Protein AF-A0A1Z2SID9-F1 (afdb_monomer)

Foldseek 3Di:
DPDPDDPPPPPPPPVPQPQDPVQDQDFPDPQFPDKDWDADPPPRFIKIWTWGADPQRKIKIWIFGRTDKTKIKIKIFDAPPDDPVNSLVVVCVRVVSVCVVQQKDWPDDDPSVVVSCVVVVHDDPDDIDIDRPDDPKDKDKDWDKDADPDPDNGRIMIIMMIITGDD

Radius of gyration: 20.25 Å; Cα contacts (8 Å, |Δi|>4): 281; chains: 1; bounding box: 61×42×62 Å

Solvent-accessible surface area (backbone atoms only — not comparable to full-atom values): 10022 Å² total; per-residue (Å²): 143,88,88,86,87,86,76,86,81,83,74,78,71,72,74,73,80,74,70,47,76,85,61,49,87,82,80,89,53,94,37,56,76,46,77,47,81,46,63,39,90,83,79,62,41,45,31,38,38,38,38,31,52,44,97,89,71,32,38,36,39,38,40,33,37,39,55,88,47,46,34,36,42,35,43,35,37,33,38,88,87,54,54,67,68,57,54,53,48,57,53,48,59,56,50,50,54,55,30,58,77,65,45,43,42,72,79,39,73,48,70,64,61,50,52,54,41,48,77,68,73,46,85,75,94,67,78,65,42,63,39,46,80,85,55,94,51,44,56,48,73,53,80,47,76,47,74,47,92,57,101,50,86,46,34,35,34,43,38,34,42,39,38,42,48,67,135

Sequence (167 aa):
MRLFFILFFLAASVNAYTCDDSNAVQFQSNYLIKSVYKNDNLTKEKKVWNYFVFPNGDLMLIKQDICFMKEFYIDYYYSLSSDRKTVLNNYKNILNQLLQSELLTIRHGDLYSYLSKKIQGKKLDKKFILEKSKRDDTVDSYFNLNENNEPSIYKYSIKSYIGIGGL

Structure (mmCIF, N/CA/C/O backbone):
data_AF-A0A1Z2SID9-F1
#
_entry.id   AF-A0A1Z2SID9-F1
#
loop_
_atom_site.group_PDB
_atom_site.id
_atom_site.type_symbol
_atom_site.label_atom_id
_atom_site.label_alt_id
_atom_site.label_comp_id
_atom_site.label_asym_id
_atom_site.label_entity_id
_atom_site.label_seq_id
_atom_site.pdbx_PDB_ins_code
_atom_site.Cartn_x
_atom_site.Cartn_y
_atom_site.Cartn_z
_atom_site.occupancy
_atom_site.B_iso_or_equiv
_atom_site.auth_seq_id
_atom_site.auth_comp_id
_atom_site.auth_asym_id
_atom_site.auth_atom_id
_atom_site.pdbx_PDB_model_num
ATOM 1 N N . MET A 1 1 ? -40.478 28.319 44.164 1.00 41.28 1 MET A N 1
ATOM 2 C CA . MET A 1 1 ? -40.331 27.220 43.179 1.00 41.28 1 MET A CA 1
ATOM 3 C C . MET A 1 1 ? -39.476 27.668 41.995 1.00 41.28 1 MET A C 1
ATOM 5 O O . MET A 1 1 ? -40.025 28.028 40.966 1.00 41.28 1 MET A O 1
ATOM 9 N N . ARG A 1 2 ? -38.145 27.694 42.118 1.00 44.22 2 ARG A N 1
ATOM 10 C CA . ARG A 1 2 ? -37.220 27.847 40.975 1.00 44.22 2 ARG A CA 1
ATOM 11 C C . ARG A 1 2 ? -35.876 27.235 41.354 1.00 44.22 2 ARG A C 1
ATOM 13 O O . ARG A 1 2 ? -34.980 27.946 41.783 1.00 44.22 2 ARG A O 1
ATOM 20 N N . LEU A 1 3 ? -35.786 25.909 41.302 1.00 46.47 3 LEU A N 1
ATOM 21 C CA . LEU A 1 3 ? -34.527 25.196 41.535 1.00 46.47 3 LEU A CA 1
ATOM 22 C C . LEU A 1 3 ? -34.640 23.755 41.029 1.00 46.47 3 LEU A C 1
ATOM 24 O O . LEU A 1 3 ? -34.565 22.823 41.805 1.00 46.47 3 LEU A O 1
ATOM 28 N N . PHE A 1 4 ? -34.915 23.564 39.737 1.00 48.28 4 PHE A N 1
ATOM 29 C CA . PHE A 1 4 ? -34.934 22.222 39.136 1.00 48.28 4 PHE A CA 1
ATOM 30 C C . PHE A 1 4 ? -34.717 22.289 37.618 1.00 48.28 4 PHE A C 1
ATOM 32 O O . PHE A 1 4 ? -35.573 21.875 36.859 1.00 48.28 4 PHE A O 1
ATOM 39 N N . PHE A 1 5 ? -33.604 22.863 37.146 1.00 46.41 5 PHE A N 1
ATOM 40 C CA . PHE A 1 5 ? -33.242 22.788 35.715 1.00 46.41 5 PHE A CA 1
ATOM 41 C C . PHE A 1 5 ? -31.724 22.896 35.454 1.00 46.41 5 PHE A C 1
ATOM 43 O O . PHE A 1 5 ? -31.308 23.485 34.466 1.00 46.41 5 PHE A O 1
ATOM 50 N N . ILE A 1 6 ? -30.863 22.346 36.326 1.00 48.03 6 ILE A N 1
ATOM 51 C CA . ILE A 1 6 ? -29.395 22.325 36.084 1.00 48.03 6 ILE A CA 1
ATOM 52 C C . ILE A 1 6 ? -28.771 20.947 36.382 1.00 48.03 6 ILE A C 1
ATOM 54 O O . ILE A 1 6 ? -27.622 20.849 36.786 1.00 48.03 6 ILE A O 1
ATOM 58 N N . LEU A 1 7 ? -29.510 19.847 36.208 1.00 43.41 7 LEU A N 1
ATOM 59 C CA . LEU A 1 7 ? -28.973 18.503 36.502 1.00 43.41 7 LEU A CA 1
ATOM 60 C C . LEU A 1 7 ? -29.054 17.494 35.351 1.00 43.41 7 LEU A C 1
ATOM 62 O O . LEU A 1 7 ? -28.638 16.357 35.525 1.00 43.41 7 LEU A O 1
ATOM 66 N N . PHE A 1 8 ? -29.486 17.903 34.154 1.00 43.22 8 PHE A N 1
ATOM 67 C CA . PHE A 1 8 ? -29.564 16.997 32.996 1.00 43.22 8 PHE A CA 1
ATOM 68 C C . PHE A 1 8 ? -28.396 17.086 32.000 1.00 43.22 8 PHE A C 1
ATOM 70 O O . PHE A 1 8 ? -28.417 16.389 30.993 1.00 43.22 8 PHE A O 1
ATOM 77 N N . PHE A 1 9 ? -27.354 17.879 32.276 1.00 42.75 9 PHE A N 1
ATOM 78 C CA . PHE A 1 9 ? -26.201 18.017 31.366 1.00 42.75 9 PHE A CA 1
ATOM 79 C C . PHE A 1 9 ? -24.933 17.252 31.779 1.00 42.75 9 PHE A C 1
ATOM 81 O O . PHE A 1 9 ? -23.936 17.314 31.069 1.00 42.75 9 PHE A O 1
ATOM 88 N N . LEU A 1 10 ? -24.947 16.499 32.884 1.00 41.97 10 LEU A N 1
ATOM 89 C CA . LEU A 1 10 ? -23.737 15.855 33.426 1.00 41.97 10 LEU A CA 1
ATOM 90 C C . LEU A 1 10 ? -23.607 14.348 33.145 1.00 41.97 10 LEU A C 1
ATOM 92 O O . LEU A 1 10 ? -22.672 13.726 33.635 1.00 41.97 10 LEU A O 1
ATOM 96 N N . ALA A 1 11 ? -24.497 13.754 32.346 1.00 39.91 11 ALA A N 1
ATOM 97 C CA . ALA A 1 11 ? -24.464 12.314 32.063 1.00 39.91 11 ALA A CA 1
ATOM 98 C C . ALA A 1 11 ? -24.369 11.958 30.571 1.00 39.91 11 ALA A C 1
ATOM 100 O O . ALA A 1 11 ? -24.600 10.808 30.201 1.00 39.91 11 ALA A O 1
ATOM 101 N N . ALA A 1 12 ? -23.966 12.900 29.712 1.00 42.94 12 ALA A N 1
ATOM 102 C CA . ALA A 1 12 ? -23.377 12.517 28.435 1.00 42.94 12 ALA A CA 1
ATOM 103 C C . ALA A 1 12 ? -21.974 11.977 28.737 1.00 42.94 12 ALA A C 1
ATOM 105 O O . ALA A 1 12 ? -20.976 12.690 28.648 1.00 42.94 12 ALA A O 1
ATOM 106 N N . SER A 1 13 ? -21.910 10.718 29.174 1.00 41.19 13 SER A N 1
ATOM 107 C CA . SER A 1 13 ? -20.682 9.950 29.068 1.00 41.19 13 SER A CA 1
ATOM 108 C C . SER A 1 13 ? -20.341 9.939 27.585 1.00 41.19 13 SER A C 1
ATOM 110 O O . SER A 1 13 ? -20.955 9.246 26.776 1.00 41.19 13 SER A O 1
ATOM 112 N N . VAL A 1 14 ? -19.410 10.808 27.200 1.00 44.72 14 VAL A N 1
ATOM 113 C CA . VAL A 1 14 ? -18.683 10.648 25.954 1.00 44.72 14 VAL A CA 1
ATOM 114 C C . VAL A 1 14 ? -18.043 9.283 26.119 1.00 44.72 14 VAL A C 1
ATOM 116 O O . VAL A 1 14 ? -17.100 9.145 26.896 1.00 44.72 14 VAL A O 1
ATOM 119 N N . ASN A 1 15 ? -18.640 8.252 25.516 1.00 41.44 15 ASN A N 1
ATOM 120 C CA . ASN A 1 15 ? -18.001 6.955 25.402 1.00 41.44 15 ASN A CA 1
ATOM 121 C C . ASN A 1 15 ? -16.641 7.262 24.795 1.00 41.44 15 ASN A C 1
ATOM 123 O O . ASN A 1 15 ? -16.559 7.646 23.627 1.00 41.44 15 ASN A O 1
ATOM 127 N N . ALA A 1 16 ? -15.595 7.212 25.619 1.00 47.19 16 ALA A N 1
ATOM 128 C CA . ALA A 1 16 ? -14.240 7.331 25.141 1.00 47.19 16 ALA A CA 1
ATOM 129 C C . ALA A 1 16 ? -14.102 6.183 24.150 1.00 47.19 16 ALA A C 1
ATOM 131 O O . ALA A 1 16 ? -14.126 5.024 24.556 1.00 47.19 16 ALA A O 1
ATOM 132 N N . TYR A 1 17 ? -14.106 6.500 22.855 1.00 54.22 17 TYR A N 1
ATOM 133 C CA . TYR A 1 17 ? -13.975 5.506 21.809 1.00 54.22 17 TYR A CA 1
ATOM 134 C C . TYR A 1 17 ? -12.649 4.797 22.062 1.00 54.22 17 TYR A C 1
ATOM 136 O O . TYR A 1 17 ? -11.570 5.364 21.878 1.00 54.22 17 TYR A O 1
ATOM 144 N N . THR A 1 18 ? -12.725 3.590 22.614 1.00 55.38 18 THR A N 1
ATOM 145 C CA . THR A 1 18 ? -11.545 2.817 22.961 1.00 55.38 18 THR A CA 1
ATOM 146 C C . THR A 1 18 ? -10.959 2.320 21.659 1.00 55.38 18 THR A C 1
ATOM 148 O O . THR A 1 18 ? -11.516 1.440 21.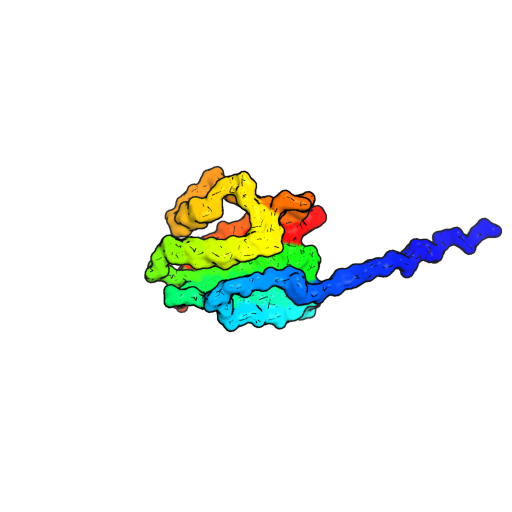006 1.00 55.38 18 THR A O 1
ATOM 151 N N . CYS A 1 19 ? -9.853 2.933 21.258 1.00 67.62 19 CYS A N 1
ATOM 152 C CA . CYS A 1 19 ? -9.120 2.524 20.081 1.00 67.62 19 CYS A CA 1
ATOM 153 C C . CYS A 1 19 ? -8.508 1.133 20.317 1.00 67.62 19 CYS A C 1
ATOM 155 O O . CYS A 1 19 ? -7.537 0.977 21.068 1.00 67.62 19 CYS A O 1
ATOM 157 N N . ASP A 1 20 ? -9.126 0.120 19.715 1.00 72.19 20 ASP A N 1
ATOM 158 C CA . ASP A 1 20 ? -8.727 -1.280 19.823 1.00 72.19 20 ASP A CA 1
ATOM 159 C C . ASP A 1 20 ? -7.962 -1.735 18.574 1.00 72.19 20 ASP A C 1
ATOM 161 O O . ASP A 1 20 ? -8.246 -1.307 17.453 1.00 72.19 20 ASP A O 1
ATOM 165 N N . ASP A 1 21 ? -6.993 -2.624 18.777 1.00 78.56 21 ASP A N 1
ATOM 166 C CA . ASP A 1 21 ? -6.131 -3.175 17.731 1.00 78.56 21 ASP A CA 1
ATOM 167 C C . ASP A 1 21 ? -6.942 -4.025 16.738 1.00 78.56 21 ASP A C 1
ATOM 169 O O . ASP A 1 21 ? -6.539 -4.185 15.587 1.00 78.56 21 ASP A O 1
ATOM 173 N N . SER A 1 22 ? -8.128 -4.498 17.140 1.00 77.19 22 SER A N 1
ATOM 174 C CA . SER A 1 22 ? -9.090 -5.194 16.274 1.00 77.19 22 SER A CA 1
ATOM 175 C C . SER A 1 22 ? -9.582 -4.361 15.081 1.00 77.19 22 SER A C 1
ATOM 177 O O . SER A 1 22 ? -10.041 -4.928 14.089 1.00 77.19 22 SER A O 1
ATOM 179 N N . ASN A 1 23 ? -9.437 -3.031 15.125 1.00 80.81 23 ASN A N 1
ATOM 180 C CA . ASN A 1 23 ? -9.779 -2.141 14.011 1.00 80.81 23 ASN A CA 1
ATOM 181 C C . ASN A 1 23 ? -8.695 -2.075 12.919 1.00 80.81 23 ASN A C 1
ATOM 183 O O . ASN A 1 23 ? -8.940 -1.513 11.844 1.00 80.81 23 ASN A O 1
ATOM 187 N N . ALA A 1 24 ? -7.502 -2.620 13.178 1.00 87.31 24 ALA A N 1
ATOM 188 C CA . ALA A 1 24 ? -6.420 -2.685 12.205 1.00 87.31 24 ALA A CA 1
ATOM 189 C C . ALA A 1 24 ? -6.721 -3.716 11.108 1.00 87.31 24 ALA A C 1
ATOM 191 O O . ALA A 1 24 ? -7.122 -4.847 11.394 1.00 87.31 24 ALA A O 1
ATOM 192 N N . VAL A 1 25 ? -6.462 -3.350 9.850 1.00 88.75 25 VAL A N 1
ATOM 193 C CA . VAL A 1 25 ? -6.540 -4.295 8.732 1.00 88.75 25 VAL A CA 1
ATOM 194 C C . VAL A 1 25 ? -5.446 -5.343 8.902 1.00 88.75 25 VAL A C 1
ATOM 196 O O . VAL A 1 25 ? -4.259 -5.019 8.966 1.00 88.75 25 VAL A O 1
ATOM 199 N N . GLN A 1 26 ? -5.855 -6.609 8.951 1.00 89.12 26 GLN A N 1
ATOM 200 C CA . GLN A 1 26 ? -4.942 -7.743 9.032 1.00 89.12 26 GLN A CA 1
ATOM 201 C C . GLN A 1 26 ? -4.634 -8.250 7.621 1.00 89.12 26 GLN A C 1
ATOM 203 O O . GLN A 1 26 ? -5.507 -8.781 6.934 1.00 89.12 26 GLN A O 1
ATOM 208 N N . PHE A 1 27 ? -3.387 -8.087 7.184 1.00 90.75 27 PHE A N 1
ATOM 209 C CA . PHE A 1 27 ? -2.933 -8.548 5.872 1.00 90.75 27 PHE A CA 1
ATOM 210 C C . PHE A 1 27 ? -2.489 -10.013 5.935 1.00 90.75 27 PHE A C 1
ATOM 212 O O . PHE A 1 27 ? -1.697 -10.385 6.795 1.00 90.75 27 PHE A O 1
ATOM 219 N N . GLN A 1 28 ? -2.935 -10.836 4.984 1.00 89.56 28 GLN A N 1
ATOM 220 C CA . GLN A 1 28 ? -2.594 -12.267 4.897 1.00 89.56 28 GLN A CA 1
ATOM 221 C C . GLN A 1 28 ? -1.546 -12.571 3.816 1.00 89.56 28 GLN A C 1
ATOM 223 O O . GLN A 1 28 ? -1.522 -13.642 3.216 1.00 89.56 28 GLN A O 1
ATOM 228 N N . SER A 1 29 ? -0.685 -11.603 3.511 1.00 91.19 29 SER A N 1
ATOM 229 C CA . SER A 1 29 ? 0.344 -11.756 2.483 1.00 91.19 29 SER A CA 1
ATOM 230 C C . SER A 1 29 ? 1.581 -12.480 3.016 1.00 91.19 29 SER A C 1
ATOM 232 O O . SER A 1 29 ? 2.143 -12.061 4.022 1.00 91.19 29 SER A O 1
ATOM 234 N N . ASN A 1 30 ? 2.101 -13.456 2.264 1.00 93.75 30 ASN A N 1
ATOM 235 C CA . ASN A 1 30 ? 3.416 -14.066 2.530 1.00 93.75 30 ASN A CA 1
ATOM 236 C C . ASN A 1 30 ? 4.583 -13.068 2.409 1.00 93.75 30 ASN A C 1
ATOM 238 O O . ASN A 1 30 ? 5.705 -13.380 2.793 1.00 93.75 30 ASN A O 1
ATOM 242 N N . TYR A 1 31 ? 4.334 -11.882 1.848 1.00 95.00 31 TYR A N 1
ATOM 243 C CA . TYR A 1 31 ? 5.321 -10.810 1.737 1.00 95.00 31 TYR A CA 1
ATOM 244 C C . TYR A 1 31 ? 5.320 -9.876 2.948 1.00 95.00 31 TYR A C 1
ATOM 246 O O . TYR A 1 31 ? 6.190 -9.014 3.032 1.00 95.00 31 TYR A O 1
ATOM 254 N N . LEU A 1 32 ? 4.355 -10.009 3.868 1.00 96.38 32 LEU A N 1
ATOM 255 C CA . LEU A 1 32 ? 4.334 -9.251 5.116 1.00 96.38 32 LEU A CA 1
ATOM 256 C C . LEU A 1 32 ? 5.464 -9.752 6.019 1.00 96.38 32 LEU A C 1
ATOM 258 O O . LEU A 1 32 ? 5.428 -10.878 6.505 1.00 96.38 32 LEU A O 1
ATOM 262 N N . ILE A 1 33 ? 6.456 -8.901 6.264 1.00 96.69 33 ILE A N 1
ATOM 263 C CA . ILE A 1 33 ? 7.597 -9.239 7.122 1.00 96.69 33 ILE A CA 1
ATOM 264 C C . ILE A 1 33 ? 7.386 -8.796 8.570 1.00 96.69 33 ILE A C 1
ATOM 266 O O . ILE A 1 33 ? 7.947 -9.395 9.487 1.00 96.69 33 ILE A O 1
ATOM 270 N N . LYS A 1 34 ? 6.618 -7.721 8.793 1.00 95.19 34 LYS A N 1
ATOM 271 C CA . LYS A 1 34 ? 6.400 -7.161 10.130 1.00 95.19 34 LYS A CA 1
ATOM 272 C C . LYS A 1 34 ? 5.188 -6.239 10.176 1.00 95.19 34 LYS A C 1
ATOM 274 O O . LYS A 1 34 ? 5.014 -5.408 9.287 1.00 95.19 34 LYS A O 1
ATOM 279 N N . SER A 1 35 ? 4.458 -6.300 11.284 1.00 94.38 35 SER A N 1
ATOM 280 C CA . SER A 1 35 ? 3.496 -5.277 11.700 1.00 94.38 35 SER A CA 1
ATOM 281 C C . SER A 1 35 ? 3.982 -4.635 12.998 1.00 94.38 35 SER A C 1
ATOM 283 O O . SER A 1 35 ? 4.397 -5.331 13.925 1.00 94.38 35 SER A O 1
ATOM 285 N N . VAL A 1 36 ? 3.988 -3.306 13.066 1.00 94.06 36 VAL A N 1
ATOM 286 C CA . VAL A 1 36 ? 4.428 -2.548 14.245 1.00 94.06 36 VAL A CA 1
ATOM 287 C C . VAL A 1 36 ? 3.299 -1.645 14.696 1.00 94.06 36 VAL A C 1
ATOM 289 O O . VAL A 1 36 ? 2.884 -0.774 13.942 1.00 94.06 36 VAL A O 1
ATOM 292 N N . TYR A 1 37 ? 2.853 -1.821 15.933 1.00 91.19 37 TYR A N 1
ATOM 293 C CA . TYR A 1 37 ? 1.855 -0.964 16.563 1.00 91.19 37 TYR A CA 1
ATOM 294 C C . TYR A 1 37 ? 2.572 0.115 17.373 1.00 91.19 37 TYR A C 1
ATOM 296 O O . TYR A 1 37 ? 3.490 -0.187 18.141 1.00 91.19 37 TYR A O 1
ATOM 304 N N . LYS A 1 38 ? 2.194 1.380 17.182 1.00 88.50 38 LYS A N 1
ATOM 305 C CA . LYS A 1 38 ? 2.677 2.497 18.004 1.00 88.50 38 LYS A CA 1
ATOM 306 C C . LYS A 1 38 ? 1.543 3.459 18.303 1.00 88.50 38 LYS A C 1
ATOM 308 O O . LYS A 1 38 ? 0.625 3.613 17.505 1.00 88.50 38 LYS A O 1
ATOM 313 N N . ASN A 1 39 ? 1.680 4.164 19.415 1.00 85.50 39 ASN A N 1
ATOM 314 C CA . ASN A 1 39 ? 0.839 5.312 19.712 1.00 85.50 39 ASN A CA 1
ATOM 315 C C . ASN A 1 39 ? 1.510 6.562 19.154 1.00 85.50 39 ASN A C 1
ATOM 317 O O . ASN A 1 39 ? 2.720 6.746 19.311 1.00 85.50 39 ASN A O 1
ATOM 321 N N . ASP A 1 40 ? 0.730 7.426 18.519 1.00 76.19 40 ASP A N 1
ATOM 322 C CA . ASP A 1 40 ? 1.168 8.774 18.217 1.00 76.19 40 ASP A CA 1
ATOM 323 C C . ASP A 1 40 ? 1.419 9.521 19.530 1.00 76.19 40 ASP A C 1
ATOM 325 O O . ASP A 1 40 ? 0.574 9.556 20.428 1.00 76.19 40 ASP A O 1
ATOM 329 N N . ASN A 1 41 ? 2.607 10.101 19.672 1.00 73.19 41 ASN A N 1
ATOM 330 C CA . ASN A 1 41 ? 2.980 10.761 20.917 1.00 73.19 41 ASN A CA 1
ATOM 331 C C . ASN A 1 41 ? 2.108 11.992 21.205 1.00 73.19 41 ASN A C 1
ATOM 333 O O . ASN A 1 41 ? 1.880 12.289 22.385 1.00 73.19 41 ASN A O 1
ATOM 337 N N . LEU A 1 42 ? 1.625 12.663 20.153 1.00 72.31 42 LEU A N 1
ATOM 338 C CA . LEU A 1 42 ? 0.838 13.890 20.203 1.00 72.31 42 LEU A CA 1
ATOM 339 C C . LEU A 1 42 ? -0.657 13.582 20.281 1.00 72.31 42 LEU A C 1
ATOM 341 O O . LEU A 1 42 ? -1.311 14.022 21.222 1.00 72.31 42 LEU A O 1
ATOM 345 N N . THR A 1 43 ? -1.191 12.801 19.337 1.00 72.44 43 THR A N 1
ATOM 346 C CA . THR A 1 43 ? -2.642 12.547 19.259 1.00 72.44 43 THR A CA 1
ATOM 347 C C . THR A 1 43 ? -3.102 11.395 20.150 1.00 72.44 43 THR A C 1
ATOM 349 O O . THR A 1 43 ? -4.298 11.229 20.361 1.00 72.44 43 THR A O 1
ATOM 352 N N . LYS A 1 44 ? -2.169 10.596 20.695 1.00 76.44 44 LYS A N 1
ATOM 353 C CA . LYS A 1 44 ? -2.431 9.323 21.403 1.00 76.44 44 LYS A CA 1
ATOM 354 C C . LYS A 1 44 ? -3.178 8.287 20.565 1.00 76.44 44 LYS A C 1
ATOM 356 O O . LYS A 1 44 ? -3.529 7.228 21.082 1.00 76.44 44 LYS A O 1
ATOM 361 N N . GLU A 1 45 ? -3.373 8.549 19.279 1.00 79.56 45 GLU A N 1
ATOM 362 C CA . GLU A 1 45 ? -4.002 7.608 18.371 1.00 79.56 45 GLU A CA 1
ATOM 363 C C . GLU A 1 45 ? -3.074 6.432 18.129 1.00 79.56 45 GLU A C 1
ATOM 365 O O . GLU A 1 45 ? -1.865 6.587 17.927 1.00 79.56 45 GLU A O 1
ATOM 370 N N . LYS A 1 46 ? -3.651 5.238 18.129 1.00 86.56 46 LYS A N 1
ATOM 371 C CA . LYS A 1 46 ? -2.933 4.048 17.716 1.00 86.56 46 LYS A CA 1
ATOM 372 C C . LYS A 1 46 ? -2.773 4.042 16.205 1.00 86.56 46 LYS A C 1
ATOM 374 O O . LYS A 1 46 ? -3.685 4.380 15.447 1.00 86.56 46 LYS A O 1
ATOM 379 N N . LYS A 1 47 ? -1.595 3.605 15.791 1.00 90.06 47 LYS A N 1
ATOM 380 C CA . LYS A 1 47 ? -1.167 3.507 14.407 1.00 90.06 47 LYS A CA 1
ATOM 381 C C . LYS A 1 47 ? -0.487 2.163 14.202 1.00 90.06 47 LYS A C 1
ATOM 383 O O . LYS A 1 47 ? 0.241 1.689 15.080 1.00 90.06 47 LYS A O 1
ATOM 388 N N . VAL A 1 48 ? -0.697 1.558 13.042 1.00 93.00 48 VAL A N 1
ATOM 389 C CA . VAL A 1 48 ? -0.020 0.321 12.646 1.00 93.00 48 VAL A CA 1
ATOM 390 C C . VAL A 1 48 ? 0.767 0.545 11.363 1.00 93.00 48 VAL A C 1
ATOM 392 O O . VAL A 1 48 ? 0.279 1.150 10.413 1.00 93.00 48 VAL A O 1
ATOM 395 N N . TRP A 1 49 ? 2.004 0.059 11.343 1.00 94.62 49 TRP A N 1
ATOM 396 C CA . TRP A 1 49 ? 2.863 0.041 10.166 1.00 94.62 49 TRP A CA 1
ATOM 397 C C . TRP A 1 49 ? 3.064 -1.398 9.728 1.00 94.62 49 TRP A C 1
ATOM 399 O O . TRP A 1 49 ? 3.623 -2.199 10.478 1.00 94.62 49 TRP A O 1
ATOM 409 N N . ASN A 1 50 ? 2.634 -1.712 8.514 1.00 96.31 50 ASN A N 1
ATOM 410 C CA . ASN A 1 50 ? 2.822 -3.007 7.881 1.00 96.31 50 ASN A CA 1
ATOM 411 C C . ASN A 1 50 ? 3.924 -2.895 6.829 1.00 96.31 50 ASN A C 1
ATOM 413 O O . ASN A 1 50 ? 3.844 -2.058 5.928 1.00 96.31 50 ASN A O 1
ATOM 417 N N . TYR A 1 51 ? 4.947 -3.729 6.967 1.00 96.75 51 TYR A N 1
ATOM 418 C CA . TYR A 1 51 ? 6.127 -3.752 6.113 1.00 96.75 51 TYR A CA 1
ATOM 419 C C . TYR A 1 51 ? 6.075 -4.988 5.227 1.00 96.75 51 TYR A C 1
ATOM 421 O O . TYR A 1 51 ? 6.024 -6.109 5.735 1.00 96.75 51 TYR A O 1
ATOM 429 N N . PHE A 1 52 ? 6.132 -4.788 3.916 1.00 96.88 52 PHE A N 1
ATOM 430 C CA . PHE A 1 52 ? 6.147 -5.862 2.934 1.00 96.88 52 PHE A CA 1
ATOM 431 C C . PHE A 1 52 ? 7.434 -5.818 2.122 1.00 96.88 52 PHE A C 1
ATOM 433 O O . PHE A 1 52 ? 7.856 -4.743 1.693 1.00 96.88 52 PHE A O 1
ATOM 440 N N . VAL A 1 53 ? 8.023 -6.987 1.883 1.00 95.69 53 VAL A N 1
ATOM 441 C CA . VAL A 1 53 ? 9.183 -7.151 0.999 1.00 95.69 53 VAL A CA 1
ATOM 442 C C . VAL A 1 53 ? 8.859 -8.225 -0.024 1.00 95.69 53 VAL A C 1
ATOM 444 O O . VAL A 1 53 ? 8.534 -9.360 0.328 1.00 95.69 53 VAL A O 1
ATOM 447 N N . PHE A 1 54 ? 8.924 -7.85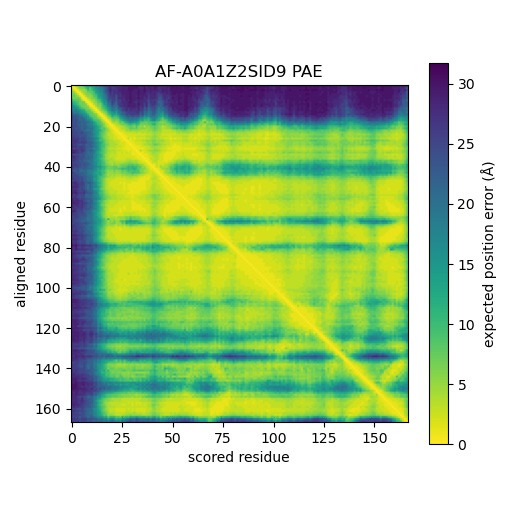5 -1.297 1.00 94.50 54 PHE A N 1
ATOM 448 C CA . PHE A 1 54 ? 8.594 -8.746 -2.402 1.00 94.50 54 PHE A CA 1
ATOM 449 C C . PHE A 1 54 ? 9.841 -9.488 -2.909 1.00 94.50 54 PHE A C 1
ATOM 451 O O . PHE A 1 54 ? 10.961 -9.006 -2.734 1.00 94.50 54 PHE A O 1
ATOM 458 N N . PRO A 1 55 ? 9.685 -10.637 -3.596 1.00 91.75 55 PRO A N 1
ATOM 459 C CA . PRO A 1 55 ? 10.820 -11.420 -4.095 1.00 91.75 55 PRO A CA 1
ATOM 460 C C . PRO A 1 55 ? 11.721 -10.668 -5.080 1.00 91.75 55 PRO A C 1
ATOM 462 O O . PRO A 1 55 ? 12.901 -10.979 -5.193 1.00 91.75 55 PRO A O 1
ATOM 465 N N . ASN A 1 56 ? 11.180 -9.673 -5.789 1.00 90.75 56 ASN A N 1
ATOM 466 C CA . ASN A 1 56 ? 11.945 -8.814 -6.694 1.00 90.75 56 ASN A CA 1
ATOM 467 C C . ASN A 1 56 ? 12.692 -7.675 -5.975 1.00 90.75 56 ASN A C 1
ATOM 469 O O . ASN A 1 56 ? 13.281 -6.829 -6.642 1.00 90.75 56 ASN A O 1
ATOM 473 N N . GLY A 1 57 ? 12.670 -7.648 -4.640 1.00 90.62 57 GLY A N 1
ATOM 474 C CA . GLY A 1 57 ? 13.340 -6.642 -3.820 1.00 90.62 57 GLY A CA 1
ATOM 475 C C . GLY A 1 57 ? 12.541 -5.358 -3.608 1.00 90.62 57 GLY A C 1
ATOM 476 O O . GLY A 1 57 ? 13.014 -4.490 -2.885 1.00 90.62 57 GLY A O 1
ATOM 477 N N . ASP A 1 58 ? 11.345 -5.230 -4.190 1.00 93.50 58 ASP A N 1
ATOM 478 C CA . ASP A 1 58 ? 10.464 -4.089 -3.930 1.00 93.50 58 ASP A CA 1
ATOM 479 C C . ASP A 1 58 ? 9.994 -4.071 -2.473 1.00 93.50 58 ASP A C 1
ATOM 481 O O . ASP A 1 58 ? 9.866 -5.113 -1.819 1.00 93.50 58 ASP A O 1
ATOM 485 N N . LEU A 1 59 ? 9.668 -2.874 -1.988 1.00 94.94 59 LEU A N 1
ATOM 486 C CA . LEU A 1 59 ? 9.194 -2.661 -0.627 1.00 94.94 59 LEU A CA 1
ATOM 487 C C . LEU A 1 59 ? 7.865 -1.919 -0.630 1.00 94.94 59 LEU A C 1
ATOM 489 O O . LEU A 1 59 ? 7.682 -0.954 -1.364 1.00 94.94 59 LEU A O 1
ATOM 493 N N . MET A 1 60 ? 6.948 -2.323 0.241 1.00 95.81 60 MET A N 1
ATOM 494 C CA . MET A 1 60 ? 5.725 -1.572 0.504 1.00 95.81 60 MET A CA 1
ATOM 495 C C . MET A 1 60 ? 5.578 -1.324 1.996 1.00 95.81 60 MET A C 1
ATOM 497 O O . MET A 1 60 ? 5.783 -2.218 2.814 1.00 95.81 60 MET A O 1
ATOM 501 N N . LEU A 1 61 ? 5.218 -0.096 2.342 1.00 95.94 61 LEU A N 1
ATOM 502 C CA . LEU A 1 61 ? 4.885 0.330 3.686 1.00 95.94 61 LEU A CA 1
ATOM 503 C C . LEU A 1 61 ? 3.439 0.803 3.694 1.00 95.94 61 LEU A C 1
ATOM 505 O O . LEU A 1 61 ? 3.062 1.666 2.905 1.00 95.94 61 LEU A O 1
ATOM 509 N N . ILE A 1 62 ? 2.643 0.259 4.606 1.00 95.56 62 ILE A N 1
ATOM 510 C CA . ILE A 1 62 ? 1.284 0.735 4.855 1.00 95.56 62 ILE A CA 1
ATOM 511 C C . ILE A 1 62 ? 1.215 1.222 6.290 1.00 95.56 62 ILE A C 1
ATOM 513 O O . ILE A 1 62 ? 1.299 0.421 7.220 1.00 95.56 62 ILE A O 1
ATOM 517 N N . LYS A 1 63 ? 1.058 2.532 6.460 1.00 94.25 63 LYS A N 1
ATOM 518 C CA . LYS A 1 63 ? 0.686 3.146 7.731 1.00 94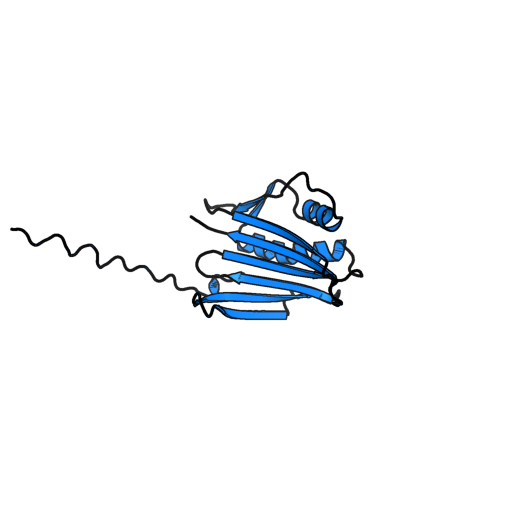.25 63 LYS A CA 1
ATOM 519 C C . LYS A 1 63 ? -0.833 3.256 7.774 1.00 94.25 63 LYS A C 1
ATOM 521 O O . LYS A 1 63 ? -1.426 3.824 6.862 1.00 94.25 63 LYS A O 1
ATOM 526 N N . GLN A 1 64 ? -1.437 2.761 8.843 1.00 91.69 64 GLN A N 1
ATOM 527 C CA . GLN A 1 64 ? -2.860 2.902 9.109 1.00 91.69 64 GLN A CA 1
ATOM 528 C C . GLN A 1 64 ? -3.073 3.598 10.451 1.00 91.69 64 GLN A C 1
ATOM 530 O O . GLN A 1 64 ? -2.480 3.198 11.455 1.00 91.69 64 GLN A O 1
ATOM 535 N N . ASP A 1 65 ? -3.962 4.584 10.463 1.00 89.06 65 ASP A N 1
ATOM 536 C CA . ASP A 1 65 ? -4.492 5.189 11.682 1.00 89.06 65 ASP A CA 1
ATOM 537 C C . ASP A 1 65 ? -5.804 4.449 12.042 1.00 89.06 65 ASP A C 1
ATOM 539 O O . ASP A 1 65 ? -6.675 4.272 11.188 1.00 89.06 65 ASP A O 1
ATOM 543 N N . ILE A 1 66 ? -5.906 3.890 13.261 1.00 83.50 66 ILE A N 1
ATOM 544 C CA . ILE A 1 66 ? -6.912 2.845 13.591 1.00 83.50 66 ILE A CA 1
ATOM 545 C C . ILE A 1 66 ? -8.070 3.307 14.496 1.00 83.50 66 ILE A C 1
ATOM 547 O O . ILE A 1 66 ? -8.917 2.493 14.865 1.00 83.50 66 ILE A O 1
ATOM 551 N N . CYS A 1 67 ? -8.116 4.590 14.870 1.00 75.31 67 CYS A N 1
ATOM 552 C CA . CYS A 1 67 ? -9.058 5.097 15.874 1.00 75.31 67 CYS A CA 1
ATOM 553 C C . CYS A 1 67 ? -10.322 5.730 15.270 1.00 75.31 67 CYS A C 1
ATOM 555 O O . CYS A 1 67 ? -11.339 5.054 15.154 1.00 75.31 67 CYS A O 1
ATOM 557 N N . PHE A 1 68 ? -10.283 7.024 14.932 1.00 66.44 68 PHE A N 1
ATOM 558 C CA . PHE A 1 68 ? -11.477 7.801 14.569 1.00 66.44 68 PHE A CA 1
ATOM 559 C C . PHE A 1 68 ? -11.752 7.811 13.066 1.00 66.44 68 PHE A C 1
ATOM 561 O O . PHE A 1 68 ? -12.855 7.486 12.635 1.00 66.44 68 PHE A O 1
ATOM 568 N N . MET A 1 69 ? -10.741 8.154 12.273 1.00 71.88 69 MET A N 1
ATOM 569 C CA . MET A 1 69 ? -10.775 8.070 10.817 1.00 71.88 69 MET A CA 1
ATOM 570 C C . MET A 1 69 ? -9.824 6.961 10.399 1.00 71.88 69 MET A C 1
ATOM 572 O O . MET A 1 69 ? -8.682 6.909 10.862 1.00 71.88 69 MET A O 1
ATOM 576 N N . LYS A 1 70 ? -10.301 6.051 9.547 1.00 83.81 70 LYS A N 1
ATOM 577 C CA . LYS A 1 70 ? -9.430 5.023 8.985 1.00 83.81 70 LYS A CA 1
ATOM 578 C C . LYS A 1 70 ? -8.682 5.639 7.822 1.00 83.81 70 LYS A C 1
ATOM 580 O O . LYS A 1 70 ? -9.195 5.712 6.707 1.00 83.81 70 LYS A O 1
ATOM 585 N N . GLU A 1 71 ? -7.477 6.094 8.113 1.00 89.38 71 GLU A N 1
ATOM 586 C CA . GLU A 1 71 ? -6.565 6.619 7.112 1.00 89.38 71 GLU A CA 1
ATOM 587 C C . GLU A 1 71 ? -5.495 5.591 6.795 1.00 89.38 71 GLU A C 1
ATOM 589 O O . GLU A 1 71 ? -4.871 5.026 7.693 1.00 89.38 71 GLU A O 1
ATOM 594 N N . PHE A 1 72 ? -5.252 5.384 5.509 1.00 92.19 72 PHE A N 1
ATOM 595 C CA . PHE A 1 72 ? -4.215 4.504 5.007 1.00 92.19 72 PHE A CA 1
ATOM 596 C C . PHE A 1 72 ? -3.249 5.311 4.161 1.00 92.19 72 PHE A C 1
ATOM 598 O O . PHE A 1 72 ? -3.631 5.855 3.130 1.00 92.19 72 PHE A O 1
ATOM 605 N N . TYR A 1 73 ? -1.989 5.336 4.570 1.00 93.25 73 TYR A N 1
ATOM 606 C CA . TYR A 1 73 ? -0.883 5.903 3.815 1.00 93.25 73 TYR A CA 1
ATOM 607 C C . TYR A 1 73 ? -0.031 4.750 3.294 1.00 93.25 73 TYR A C 1
ATOM 609 O O . TYR A 1 73 ? 0.496 3.953 4.070 1.00 93.25 73 TYR A O 1
ATOM 617 N N . ILE A 1 74 ? 0.071 4.645 1.976 1.00 94.62 74 ILE A N 1
ATOM 618 C CA . ILE A 1 74 ? 0.679 3.516 1.280 1.00 94.62 74 ILE A CA 1
ATOM 619 C C . ILE A 1 74 ? 1.855 4.035 0.466 1.00 94.62 74 ILE A C 1
ATOM 621 O O . ILE A 1 74 ? 1.652 4.744 -0.517 1.00 94.62 74 ILE A O 1
ATOM 625 N N . ASP A 1 75 ? 3.064 3.626 0.824 1.00 94.38 75 ASP A N 1
ATOM 626 C CA . ASP A 1 75 ? 4.276 3.917 0.068 1.00 94.38 75 ASP A CA 1
ATOM 627 C C . ASP A 1 75 ? 4.832 2.616 -0.519 1.00 94.38 75 ASP A C 1
ATOM 629 O O . ASP A 1 75 ? 5.219 1.706 0.210 1.00 94.38 75 ASP A O 1
ATOM 633 N N . TYR A 1 76 ? 4.874 2.513 -1.845 1.00 94.06 76 TYR A N 1
ATOM 634 C CA . TYR A 1 76 ? 5.471 1.388 -2.567 1.00 94.06 76 TYR A CA 1
ATOM 635 C C . TYR A 1 76 ? 6.732 1.855 -3.279 1.00 94.06 76 TYR A C 1
ATOM 637 O O . TY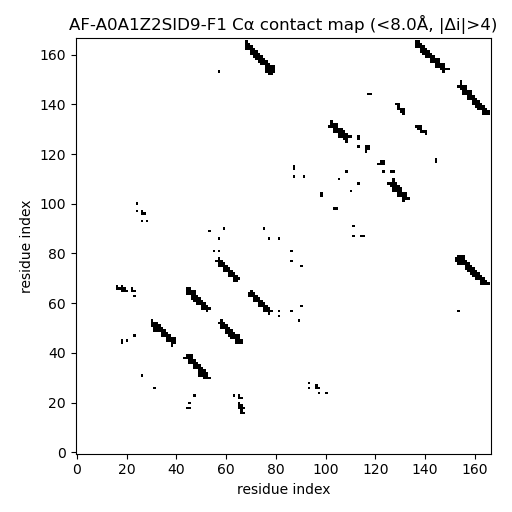R A 1 76 ? 6.651 2.711 -4.154 1.00 94.06 76 TYR A O 1
ATOM 645 N N . TYR A 1 77 ? 7.878 1.290 -2.931 1.00 93.31 77 TYR A N 1
ATOM 646 C CA . TYR A 1 77 ? 9.199 1.640 -3.431 1.00 93.31 77 TYR A CA 1
ATOM 647 C C . TYR A 1 77 ? 9.711 0.570 -4.393 1.00 93.31 77 TYR A C 1
ATOM 649 O O . TYR A 1 77 ? 9.659 -0.620 -4.086 1.00 93.31 77 TYR A O 1
ATOM 657 N N . TYR A 1 78 ? 10.228 1.007 -5.542 1.00 91.81 78 TYR A N 1
ATOM 658 C CA . TYR A 1 78 ? 10.760 0.121 -6.575 1.00 91.81 78 TYR A CA 1
ATOM 659 C C . TYR A 1 78 ? 11.940 0.738 -7.324 1.00 91.81 78 TYR A C 1
ATOM 661 O O . TYR A 1 78 ? 12.165 1.955 -7.329 1.00 91.81 78 TYR A O 1
ATOM 669 N N . SER A 1 79 ? 12.733 -0.128 -7.945 1.00 86.25 79 SER A N 1
ATOM 670 C CA . SER A 1 79 ? 13.908 0.247 -8.732 1.00 86.25 79 SER A CA 1
ATOM 671 C C . SER A 1 79 ? 13.591 0.361 -10.231 1.00 86.25 79 SER A C 1
ATOM 673 O O . SER A 1 79 ? 12.577 -0.140 -10.712 1.00 86.25 79 SER A O 1
ATOM 675 N N . LEU A 1 80 ? 14.506 0.971 -10.997 1.00 76.50 80 LEU A N 1
ATOM 676 C CA . LEU A 1 80 ? 14.459 0.995 -12.472 1.00 76.50 80 LEU A CA 1
ATOM 677 C C . LEU A 1 80 ? 14.433 -0.406 -13.099 1.00 76.50 80 LEU A C 1
ATOM 679 O O . LEU A 1 80 ? 13.850 -0.586 -14.162 1.00 76.50 80 LEU A O 1
ATOM 683 N N . SER A 1 81 ? 15.100 -1.381 -12.473 1.00 78.75 81 SER A N 1
ATOM 684 C CA . SER A 1 81 ? 15.194 -2.748 -12.993 1.00 78.75 81 SER A CA 1
ATOM 685 C C . SER A 1 81 ? 13.922 -3.562 -12.768 1.00 78.75 81 SER A C 1
ATOM 687 O O . SER A 1 81 ? 13.809 -4.668 -13.292 1.00 78.75 81 SER A O 1
ATOM 689 N N . SER A 1 82 ? 12.973 -3.040 -11.991 1.00 81.19 82 SER A N 1
ATOM 690 C CA . SER A 1 82 ? 11.731 -3.739 -11.699 1.00 81.19 82 SER A CA 1
ATOM 691 C C . SER A 1 82 ? 10.794 -3.697 -12.897 1.00 81.19 82 SER A C 1
ATOM 693 O O . SER A 1 82 ? 10.446 -2.633 -13.413 1.00 81.19 82 SER A O 1
ATOM 695 N N . ASP A 1 83 ? 10.359 -4.878 -13.333 1.00 87.88 83 ASP A N 1
ATOM 696 C CA . ASP A 1 83 ? 9.370 -4.996 -14.394 1.00 87.88 83 ASP A CA 1
ATOM 697 C C . ASP A 1 83 ? 8.052 -4.321 -13.976 1.00 87.88 83 ASP A C 1
ATOM 699 O O . ASP A 1 83 ? 7.498 -4.569 -12.902 1.00 87.88 83 ASP A O 1
ATOM 703 N N . ARG A 1 84 ? 7.513 -3.473 -14.858 1.00 83.56 84 ARG A N 1
ATOM 704 C CA . ARG A 1 84 ? 6.318 -2.667 -14.574 1.00 83.56 84 ARG A CA 1
ATOM 705 C C . ARG A 1 84 ? 5.105 -3.531 -14.242 1.00 83.56 84 ARG A C 1
ATOM 707 O O . ARG A 1 84 ? 4.297 -3.154 -13.394 1.00 83.56 84 ARG A O 1
ATOM 714 N N . LYS A 1 85 ? 4.941 -4.666 -14.927 1.00 88.00 85 LYS A N 1
ATOM 715 C CA . LYS A 1 85 ? 3.817 -5.574 -14.675 1.00 88.00 85 LYS A CA 1
ATOM 716 C C . LYS A 1 85 ? 3.937 -6.181 -13.278 1.00 88.00 85 LYS A C 1
ATOM 718 O O . LYS A 1 85 ? 2.936 -6.249 -12.569 1.00 88.00 85 LYS A O 1
ATOM 723 N N . THR A 1 86 ? 5.149 -6.541 -12.870 1.00 90.62 86 THR A N 1
ATOM 724 C CA . THR A 1 86 ? 5.467 -7.019 -11.520 1.00 90.62 86 THR A CA 1
ATOM 725 C C . THR A 1 86 ? 5.147 -5.966 -10.457 1.00 90.62 86 THR A C 1
ATOM 727 O O . THR A 1 86 ? 4.376 -6.261 -9.547 1.00 90.62 86 THR A O 1
ATOM 730 N N . VAL A 1 87 ? 5.608 -4.721 -10.632 1.00 90.31 87 VAL A N 1
ATOM 731 C CA . VAL A 1 87 ? 5.298 -3.590 -9.730 1.00 90.31 87 VAL A CA 1
ATOM 732 C C . VAL A 1 87 ? 3.788 -3.416 -9.547 1.00 90.31 87 VAL A C 1
ATOM 734 O O . VAL A 1 87 ? 3.284 -3.374 -8.425 1.00 90.31 87 VAL A O 1
ATOM 737 N N . LEU A 1 88 ? 3.038 -3.366 -10.654 1.00 89.44 88 LEU A N 1
ATOM 738 C CA . LEU A 1 88 ? 1.585 -3.193 -10.614 1.00 89.44 88 LEU A CA 1
ATOM 739 C C . LEU A 1 88 ? 0.870 -4.373 -9.947 1.00 89.44 88 LEU A C 1
ATOM 741 O O . LEU A 1 88 ? -0.100 -4.162 -9.222 1.00 89.44 88 LEU A O 1
ATOM 745 N N . ASN A 1 89 ? 1.328 -5.602 -10.184 1.00 91.38 89 ASN A N 1
ATOM 746 C CA . ASN A 1 89 ? 0.737 -6.797 -9.587 1.00 91.38 89 ASN A CA 1
ATOM 747 C C . ASN A 1 89 ? 0.981 -6.855 -8.078 1.00 91.38 89 ASN A C 1
ATOM 749 O O . ASN A 1 89 ? 0.039 -7.088 -7.325 1.00 91.38 89 ASN A O 1
ATOM 753 N N . ASN A 1 90 ? 2.211 -6.596 -7.635 1.00 92.69 90 ASN A N 1
ATOM 754 C CA . ASN A 1 90 ? 2.564 -6.548 -6.218 1.00 92.69 90 ASN A CA 1
ATOM 755 C C . ASN A 1 90 ? 1.729 -5.498 -5.480 1.00 92.69 90 ASN A C 1
ATOM 757 O O . ASN A 1 90 ? 1.066 -5.812 -4.490 1.00 92.69 90 ASN A O 1
ATOM 761 N N . TYR A 1 91 ? 1.691 -4.277 -6.020 1.00 91.75 91 TYR A N 1
ATOM 762 C CA . TYR A 1 91 ? 0.902 -3.181 -5.471 1.00 91.75 91 TYR A CA 1
ATOM 763 C C . TYR A 1 91 ? -0.594 -3.532 -5.399 1.00 91.75 91 TYR A C 1
ATOM 765 O O . TYR A 1 91 ? -1.225 -3.392 -4.350 1.00 91.75 91 TYR A O 1
ATOM 773 N N . LYS A 1 92 ? -1.161 -4.051 -6.498 1.00 89.50 92 LYS A N 1
ATOM 774 C CA . LYS A 1 92 ? -2.572 -4.455 -6.582 1.00 89.50 92 LYS A CA 1
ATOM 775 C C . LYS A 1 92 ? -2.916 -5.562 -5.588 1.00 89.50 92 LYS A C 1
ATOM 777 O O . LYS A 1 92 ? -3.983 -5.513 -4.988 1.00 89.50 92 LYS A O 1
ATOM 782 N N . ASN A 1 93 ? -2.042 -6.549 -5.411 1.00 90.38 93 ASN A N 1
ATOM 783 C CA . ASN A 1 93 ? -2.308 -7.685 -4.533 1.00 90.38 93 ASN A CA 1
ATOM 784 C C . ASN A 1 93 ? -2.497 -7.251 -3.076 1.00 90.38 93 ASN A C 1
ATOM 786 O O . ASN A 1 93 ? -3.431 -7.718 -2.428 1.00 90.38 93 ASN A O 1
ATOM 790 N N . ILE A 1 94 ? -1.654 -6.344 -2.575 1.00 92.56 94 ILE A N 1
ATOM 791 C CA . ILE A 1 94 ? -1.790 -5.838 -1.202 1.00 92.56 94 ILE A CA 1
ATOM 792 C C . ILE A 1 94 ? -2.958 -4.857 -1.095 1.00 92.56 94 ILE A C 1
ATOM 794 O O . ILE A 1 94 ? -3.756 -4.957 -0.163 1.00 92.56 94 ILE A O 1
ATOM 798 N N . LEU A 1 95 ? -3.119 -3.957 -2.070 1.00 89.81 95 LEU A N 1
ATOM 799 C CA . LEU A 1 95 ? -4.224 -3.000 -2.060 1.00 89.81 95 LEU A CA 1
ATOM 800 C C . LEU A 1 95 ? -5.591 -3.700 -2.101 1.00 89.81 95 LEU A C 1
ATOM 802 O O . LEU A 1 95 ? -6.502 -3.294 -1.392 1.00 89.81 95 LEU A O 1
ATOM 806 N N . ASN A 1 96 ? -5.735 -4.793 -2.851 1.00 89.69 96 ASN A N 1
ATOM 807 C CA . ASN A 1 96 ? -6.977 -5.565 -2.885 1.00 89.69 96 ASN A CA 1
ATOM 808 C C . ASN A 1 96 ? -7.376 -6.117 -1.511 1.00 89.69 96 ASN A C 1
ATOM 810 O O . ASN A 1 96 ? -8.566 -6.150 -1.215 1.00 89.69 96 ASN A O 1
ATOM 814 N N . GLN A 1 97 ? -6.415 -6.521 -0.673 1.00 90.75 97 GLN A N 1
ATOM 815 C CA . GLN A 1 97 ? -6.721 -6.987 0.684 1.00 90.75 97 GLN A CA 1
ATOM 816 C C . GLN A 1 97 ? -7.310 -5.856 1.533 1.00 90.75 97 GLN A C 1
ATOM 818 O O . GLN A 1 97 ? -8.308 -6.069 2.213 1.00 90.75 97 GLN A O 1
ATOM 823 N N . LEU A 1 98 ? -6.752 -4.646 1.419 1.00 90.25 98 LEU A N 1
ATOM 824 C CA . LEU A 1 98 ? -7.270 -3.447 2.085 1.00 90.25 98 LEU A CA 1
ATOM 825 C C . LEU A 1 98 ? -8.668 -3.073 1.581 1.00 90.25 98 LEU A C 1
ATOM 827 O O . LEU A 1 98 ? -9.566 -2.794 2.374 1.00 90.25 98 LEU A O 1
ATOM 831 N N . LEU A 1 99 ? -8.880 -3.083 0.261 1.00 88.56 99 LEU A N 1
ATOM 832 C CA . LEU A 1 99 ? -10.191 -2.766 -0.307 1.00 88.56 99 LEU A CA 1
ATOM 833 C C . LEU A 1 99 ? -11.249 -3.779 0.154 1.00 88.56 99 LEU A C 1
ATOM 835 O O . LEU A 1 99 ? -12.348 -3.388 0.537 1.00 88.56 99 LEU A O 1
ATOM 839 N N . GLN A 1 100 ? -10.909 -5.070 0.177 1.00 89.12 100 GLN A N 1
ATOM 840 C CA . GLN A 1 100 ? -11.804 -6.126 0.648 1.00 89.12 100 GLN A CA 1
ATOM 841 C C . GLN A 1 100 ? -12.118 -6.003 2.142 1.00 89.12 100 GLN A C 1
ATOM 843 O O . GLN A 1 100 ? -13.288 -6.094 2.512 1.00 89.12 100 GLN A O 1
ATOM 848 N N . SER A 1 101 ? -11.115 -5.764 2.993 1.00 87.50 101 SER A N 1
ATOM 849 C CA . SER A 1 101 ? -11.317 -5.647 4.443 1.00 87.50 101 SER A CA 1
ATOM 850 C C . SER A 1 101 ? -12.209 -4.465 4.817 1.00 87.50 101 SER A C 1
ATOM 852 O O . SER A 1 101 ? -12.989 -4.555 5.761 1.00 87.50 101 SER A O 1
ATOM 854 N N . GLU A 1 102 ? -12.129 -3.371 4.059 1.00 86.94 102 GLU A N 1
ATOM 855 C CA . GLU A 1 102 ? -12.920 -2.160 4.297 1.00 86.94 102 GLU A CA 1
ATOM 856 C C . GLU A 1 102 ? -14.198 -2.076 3.442 1.00 86.94 102 GLU A C 1
ATOM 858 O O . GLU A 1 102 ? -14.909 -1.068 3.479 1.00 86.94 102 GLU A O 1
ATOM 863 N N . LEU A 1 103 ? -14.524 -3.143 2.698 1.00 86.75 103 LEU A N 1
ATOM 864 C CA . LEU A 1 103 ? -15.681 -3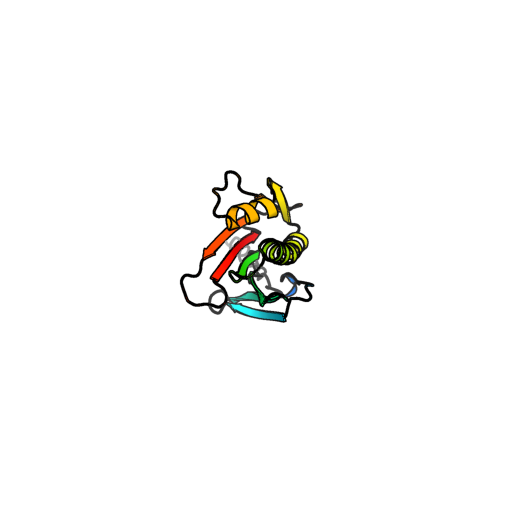.227 1.795 1.00 86.75 103 LEU A CA 1
ATOM 865 C C . LEU A 1 103 ? -15.722 -2.092 0.754 1.00 86.75 103 LEU A C 1
ATOM 867 O O . LEU A 1 103 ? -16.801 -1.634 0.350 1.00 86.75 103 LEU A O 1
ATOM 871 N N . LEU A 1 104 ? -14.547 -1.640 0.324 1.00 87.19 104 LEU A N 1
ATOM 872 C CA . LEU A 1 104 ? -14.374 -0.642 -0.720 1.00 87.19 104 LEU A CA 1
ATOM 873 C C . LEU A 1 104 ? -14.471 -1.288 -2.103 1.00 87.19 104 LEU A C 1
ATOM 875 O O . LEU A 1 104 ? -13.910 -2.354 -2.362 1.00 87.19 104 LEU A O 1
ATOM 879 N N . THR A 1 105 ? -15.149 -0.606 -3.016 1.00 85.88 105 THR A N 1
ATOM 880 C CA . THR A 1 105 ? -15.255 -0.984 -4.426 1.00 85.88 105 THR A CA 1
ATOM 881 C C . THR A 1 105 ? -14.855 0.180 -5.323 1.00 85.88 105 THR A C 1
ATOM 883 O O . THR A 1 105 ? -14.798 1.336 -4.903 1.00 85.88 105 THR A O 1
ATOM 886 N N . ILE A 1 106 ? -14.509 -0.133 -6.572 1.00 81.31 106 ILE A N 1
ATOM 887 C CA . ILE A 1 106 ? -14.206 0.875 -7.588 1.00 81.31 106 ILE A CA 1
ATOM 888 C C . ILE A 1 106 ? -15.508 1.169 -8.330 1.00 81.31 106 ILE A C 1
ATOM 890 O O . ILE A 1 106 ? -15.963 0.343 -9.119 1.00 81.31 106 ILE A O 1
ATOM 894 N N . ARG A 1 107 ? -16.083 2.353 -8.105 1.00 78.44 107 ARG A N 1
ATOM 895 C CA . ARG A 1 107 ? -17.320 2.786 -8.772 1.00 78.44 107 ARG A CA 1
ATOM 896 C C . ARG A 1 107 ? -17.099 3.087 -10.251 1.00 78.44 107 ARG A C 1
ATOM 898 O O . ARG A 1 107 ? -17.928 2.790 -11.104 1.00 78.44 107 ARG A O 1
ATOM 905 N N . HIS A 1 108 ? -15.976 3.740 -10.545 1.00 72.94 108 HIS A N 1
ATOM 906 C CA . HIS A 1 108 ? -15.631 4.208 -11.881 1.00 72.94 108 HIS A CA 1
ATOM 907 C C . HIS A 1 108 ? -14.137 4.068 -12.141 1.00 72.94 108 HIS A C 1
ATOM 909 O O . HIS A 1 108 ? -13.312 4.374 -11.278 1.00 72.94 108 HIS A O 1
ATOM 915 N N . GLY A 1 109 ? -13.806 3.703 -13.380 1.00 76.06 109 GLY A N 1
ATOM 916 C CA . GLY A 1 109 ? -12.433 3.529 -13.837 1.00 76.06 109 GLY A CA 1
ATOM 917 C C . GLY A 1 109 ? -11.875 2.140 -13.542 1.00 76.06 109 GLY A C 1
ATOM 918 O O . GLY A 1 109 ? -12.567 1.249 -13.064 1.00 76.06 109 GLY A O 1
ATOM 919 N N . ASP A 1 110 ? -10.600 1.968 -13.866 1.00 78.44 110 ASP A N 1
ATOM 920 C CA . ASP A 1 110 ? -9.834 0.761 -13.576 1.00 78.44 110 ASP A CA 1
ATOM 921 C C . ASP A 1 110 ? -8.532 1.204 -12.910 1.00 78.44 110 ASP A C 1
ATOM 923 O O . ASP A 1 110 ? -7.713 1.886 -13.532 1.00 78.44 110 ASP A O 1
ATOM 927 N N . LEU A 1 111 ? -8.365 0.834 -11.639 1.00 77.19 111 LEU A N 1
ATOM 928 C CA . LEU A 1 111 ? -7.177 1.117 -10.836 1.00 77.19 111 LEU A CA 1
ATOM 929 C C . LEU A 1 111 ? -5.896 0.674 -11.554 1.00 77.19 111 LEU A C 1
ATOM 931 O O . LEU A 1 111 ? -4.905 1.403 -11.557 1.00 77.19 111 LEU A O 1
ATOM 935 N N . TYR A 1 112 ? -5.913 -0.490 -12.206 1.00 79.56 112 TYR A N 1
ATOM 936 C CA . TYR A 1 112 ? -4.753 -1.007 -12.924 1.00 79.56 112 TYR A CA 1
ATOM 937 C C . TYR A 1 112 ? -4.428 -0.137 -14.138 1.00 79.56 112 TYR A C 1
ATOM 939 O O . TYR A 1 112 ? -3.283 0.277 -14.323 1.00 79.56 112 TYR A O 1
ATOM 947 N N . SER A 1 113 ? -5.440 0.189 -14.945 1.00 81.50 113 SER A N 1
ATOM 948 C CA . SER A 1 113 ? -5.288 1.080 -16.101 1.00 81.50 113 SER A CA 1
ATOM 949 C C . SER A 1 113 ? -4.803 2.472 -15.686 1.00 81.50 113 SER A C 1
ATOM 951 O O . SER A 1 113 ? -3.891 3.024 -16.307 1.00 81.50 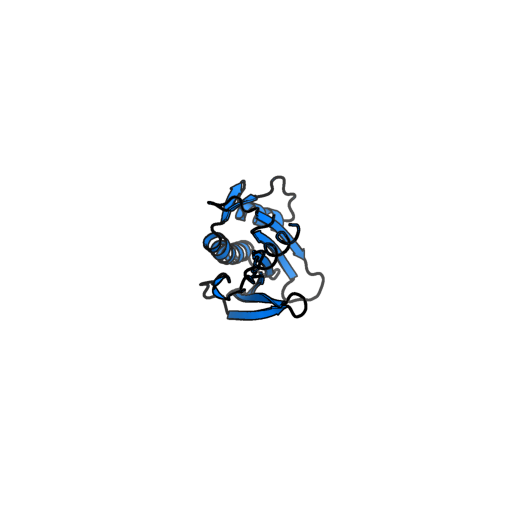113 SER A O 1
ATOM 953 N N . TYR A 1 114 ? -5.356 3.018 -14.601 1.00 81.00 114 TYR A N 1
ATOM 954 C CA . TYR A 1 114 ? -4.967 4.307 -14.040 1.00 81.00 114 TYR A CA 1
ATOM 955 C C . TYR A 1 114 ? -3.502 4.304 -13.590 1.00 81.00 114 TYR A C 1
ATOM 957 O O . TYR A 1 114 ? -2.718 5.128 -14.064 1.00 81.00 114 TYR A O 1
ATOM 965 N N . LEU A 1 115 ? -3.106 3.352 -12.738 1.00 78.62 115 LEU A N 1
ATOM 966 C CA . LEU A 1 115 ? -1.731 3.243 -12.248 1.00 78.62 115 LEU A CA 1
ATOM 967 C C . LEU A 1 115 ? -0.751 2.989 -13.396 1.00 78.62 115 LEU A C 1
ATOM 969 O O . LEU A 1 115 ? 0.290 3.636 -13.464 1.00 78.62 115 LEU A O 1
ATOM 973 N N . SER A 1 116 ? -1.10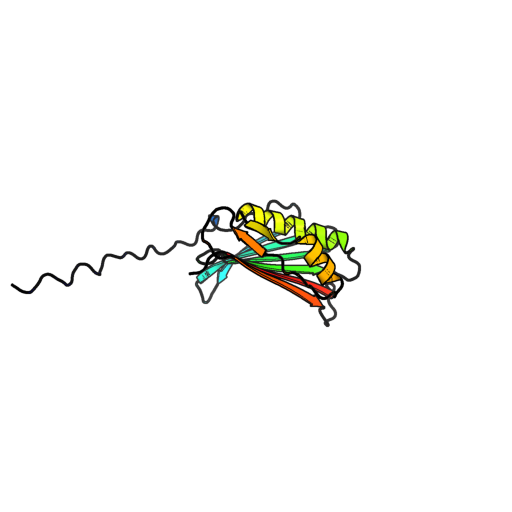2 2.122 -14.350 1.00 82.88 116 SER A N 1
ATOM 974 C CA . SER A 1 116 ? -0.274 1.834 -15.525 1.00 82.88 116 SER A CA 1
ATOM 975 C C . SER A 1 116 ? -0.021 3.078 -16.378 1.00 82.88 116 SER A C 1
ATOM 977 O O . SER A 1 116 ? 1.123 3.344 -16.755 1.00 82.88 116 SER A O 1
ATOM 979 N N . LYS A 1 117 ? -1.059 3.880 -16.655 1.00 81.75 117 LYS A N 1
ATOM 980 C CA . LYS A 1 117 ? -0.920 5.151 -17.384 1.00 81.75 117 LYS A CA 1
ATOM 981 C C . LYS A 1 117 ? -0.105 6.163 -16.594 1.00 81.75 117 LYS A C 1
ATOM 983 O O . LYS A 1 117 ? 0.737 6.844 -17.176 1.00 81.75 117 LYS A O 1
ATOM 988 N N . LYS A 1 118 ? -0.318 6.238 -15.281 1.00 75.62 118 LYS A N 1
ATOM 989 C CA . LYS A 1 118 ? 0.402 7.190 -14.449 1.00 75.62 118 LYS A CA 1
ATOM 990 C C . LYS A 1 118 ? 1.896 6.851 -14.357 1.00 75.62 118 LYS A C 1
ATOM 992 O O . LYS A 1 118 ? 2.714 7.750 -14.503 1.00 75.62 118 LYS A O 1
ATOM 997 N N . ILE A 1 119 ? 2.262 5.571 -14.221 1.00 76.25 119 ILE A N 1
ATOM 998 C CA . ILE A 1 119 ? 3.668 5.106 -14.234 1.00 76.25 119 ILE A CA 1
ATOM 999 C C . ILE A 1 119 ? 4.341 5.406 -15.580 1.00 76.25 119 ILE A C 1
ATOM 1001 O O . ILE A 1 119 ? 5.545 5.616 -15.643 1.00 76.25 119 ILE A O 1
ATOM 1005 N N . GLN A 1 120 ? 3.571 5.482 -16.666 1.00 77.06 120 GLN A N 1
ATOM 1006 C CA . GLN A 1 120 ? 4.068 5.900 -17.981 1.00 77.06 120 GLN A CA 1
ATOM 1007 C C . GLN A 1 120 ? 4.237 7.423 -18.125 1.00 77.06 120 GLN A C 1
ATOM 1009 O O . GLN A 1 120 ? 4.537 7.884 -19.223 1.00 77.06 120 GLN A O 1
ATOM 1014 N N . GLY A 1 121 ? 3.985 8.214 -17.076 1.00 74.25 121 GLY A N 1
ATOM 1015 C CA . GLY A 1 121 ? 4.023 9.677 -17.137 1.00 74.25 121 GLY A CA 1
ATOM 1016 C C . GLY A 1 121 ? 2.913 10.291 -17.999 1.00 74.25 121 GLY A C 1
ATOM 1017 O O . GLY A 1 121 ? 2.999 11.455 -18.384 1.00 74.25 121 GLY A O 1
ATOM 1018 N N . LYS A 1 122 ? 1.868 9.525 -18.343 1.00 78.12 122 LYS A N 1
ATOM 1019 C CA . LYS A 1 122 ? 0.778 10.016 -19.194 1.00 78.12 122 LYS A CA 1
ATOM 1020 C C . LYS A 1 122 ? -0.179 10.895 -18.396 1.00 78.12 122 LYS A C 1
ATOM 1022 O O . LYS A 1 122 ? -0.501 10.593 -17.246 1.00 78.12 122 LYS A O 1
ATOM 1027 N N . LYS A 1 123 ? -0.693 11.947 -19.047 1.00 74.19 123 LYS A N 1
ATOM 1028 C CA . LYS A 1 123 ? -1.834 12.714 -18.531 1.00 74.19 123 LYS A CA 1
ATOM 1029 C C . LYS A 1 123 ? -3.045 11.791 -18.374 1.00 74.19 123 LYS A C 1
ATOM 1031 O O . LYS A 1 123 ? -3.273 10.894 -19.187 1.00 74.19 123 LYS A O 1
ATOM 1036 N N . LEU A 1 124 ? -3.782 11.998 -17.290 1.00 70.25 124 LEU A N 1
ATOM 1037 C CA . LEU A 1 124 ? -4.924 11.179 -16.908 1.00 70.25 124 LEU A CA 1
ATOM 1038 C C . LEU A 1 124 ? -6.208 11.974 -17.135 1.00 70.25 124 LEU A C 1
ATOM 1040 O O . LEU A 1 124 ? -6.479 12.921 -16.405 1.00 70.25 124 LEU A O 1
ATOM 1044 N N . ASP A 1 125 ? -7.006 11.555 -18.115 1.00 61.72 125 ASP A N 1
ATOM 1045 C CA . ASP A 1 125 ? -8.284 12.214 -18.435 1.00 61.72 125 ASP A CA 1
ATOM 1046 C C . ASP A 1 125 ? -9.425 11.783 -17.502 1.00 61.72 125 ASP A C 1
ATOM 1048 O O . ASP A 1 125 ? -10.474 12.419 -17.444 1.00 61.72 125 ASP A O 1
ATOM 1052 N N . LYS A 1 126 ? -9.244 10.671 -16.778 1.00 64.44 126 LYS A N 1
ATOM 1053 C CA . LYS A 1 126 ? -10.241 10.107 -15.865 1.00 64.44 126 LYS A CA 1
ATOM 1054 C C . LYS A 1 126 ? -9.590 9.737 -14.540 1.00 64.44 126 LYS A C 1
ATOM 1056 O O . LYS A 1 126 ? -8.589 9.020 -14.516 1.00 64.44 126 LYS A O 1
ATOM 1061 N N . LYS A 1 127 ? -10.193 10.202 -13.447 1.00 69.12 127 LYS A N 1
ATOM 1062 C CA . LYS A 1 127 ? -9.920 9.707 -12.094 1.00 69.12 127 LYS A CA 1
ATOM 1063 C C . LYS A 1 127 ? -10.687 8.400 -11.889 1.00 69.12 127 LYS A C 1
ATOM 1065 O O . LYS A 1 127 ? -11.773 8.241 -12.446 1.00 69.12 127 LYS A O 1
ATOM 1070 N N . PHE A 1 128 ? -10.126 7.473 -11.120 1.00 75.19 128 PHE A N 1
ATOM 1071 C CA . PHE A 1 128 ? -10.920 6.379 -10.567 1.00 75.19 128 PHE A CA 1
ATOM 1072 C C . PHE A 1 128 ? -11.486 6.812 -9.214 1.00 75.19 128 PHE A C 1
ATOM 1074 O O . PHE A 1 128 ? -10.905 7.677 -8.559 1.00 75.19 128 PHE A O 1
ATOM 1081 N N . ILE A 1 129 ? -12.628 6.249 -8.831 1.00 78.94 129 ILE A N 1
ATOM 1082 C CA . ILE A 1 129 ? -13.333 6.618 -7.599 1.00 78.94 129 ILE A CA 1
ATOM 1083 C C . ILE A 1 129 ? -13.534 5.356 -6.771 1.00 78.94 129 ILE A C 1
ATOM 1085 O O . ILE A 1 129 ? -14.114 4.385 -7.266 1.00 78.94 129 ILE A O 1
ATOM 1089 N N . LEU A 1 130 ? -13.044 5.387 -5.533 1.00 83.69 130 LEU A N 1
ATOM 1090 C CA . LEU A 1 130 ? -13.355 4.389 -4.518 1.00 83.69 130 LEU A CA 1
ATOM 1091 C C . LEU A 1 130 ? -14.648 4.781 -3.804 1.00 83.69 130 LEU A C 1
ATOM 1093 O O . LEU A 1 130 ? -14.865 5.953 -3.510 1.00 83.69 130 LEU A O 1
ATOM 1097 N N . GLU A 1 131 ? -15.493 3.798 -3.523 1.00 82.44 131 GLU A N 1
ATOM 1098 C CA . GLU A 1 131 ? -16.708 3.969 -2.731 1.00 82.44 131 GLU A CA 1
ATOM 1099 C C . GLU A 1 131 ? -16.862 2.829 -1.728 1.00 82.44 131 GLU A C 1
ATOM 1101 O O . GLU A 1 131 ? -16.336 1.730 -1.926 1.00 82.44 131 GLU A O 1
ATOM 1106 N N . LYS A 1 132 ? -17.598 3.074 -0.645 1.00 81.12 132 LYS A N 1
ATOM 1107 C CA . LYS A 1 132 ? -17.917 2.041 0.336 1.00 81.12 132 LYS A CA 1
ATOM 1108 C C . LYS A 1 132 ? -19.229 1.369 -0.040 1.00 81.12 132 LYS A C 1
ATOM 1110 O O . LYS A 1 132 ? -20.253 2.021 -0.187 1.00 81.12 132 LYS A O 1
ATOM 1115 N N . SER A 1 133 ? -19.218 0.043 -0.140 1.00 69.31 133 SER A N 1
ATOM 1116 C CA . SER A 1 133 ? -20.326 -0.712 -0.749 1.00 69.31 133 SER A CA 1
ATOM 1117 C C . SER A 1 133 ? -21.658 -0.653 0.014 1.00 69.31 133 SER A C 1
ATOM 1119 O O . SER A 1 133 ? -22.677 -1.074 -0.525 1.00 69.31 133 SER A O 1
ATOM 1121 N N . LYS A 1 134 ? -21.665 -0.244 1.293 1.00 61.47 134 LYS A N 1
ATOM 1122 C CA . LYS A 1 134 ? -22.833 -0.395 2.187 1.00 61.47 134 LYS A CA 1
ATOM 1123 C C . LYS A 1 134 ? -23.041 0.728 3.224 1.00 61.47 134 LYS A C 1
ATOM 1125 O O . LYS A 1 134 ? -23.800 0.512 4.163 1.00 61.47 134 LYS A O 1
ATOM 1130 N N . ARG A 1 135 ? -22.376 1.887 3.131 1.00 59.62 135 ARG A N 1
ATOM 1131 C CA . ARG A 1 135 ? -22.528 2.981 4.121 1.00 59.62 135 ARG A CA 1
ATOM 1132 C C . ARG A 1 135 ? -22.480 4.359 3.463 1.00 59.62 135 ARG A C 1
ATOM 1134 O O . ARG A 1 135 ? -21.777 4.507 2.472 1.00 59.62 135 ARG A O 1
ATOM 1141 N N . ASP A 1 136 ? -23.112 5.344 4.104 1.00 60.97 136 ASP A N 1
ATOM 1142 C CA . ASP A 1 136 ? -23.009 6.785 3.800 1.00 60.97 136 ASP A CA 1
ATOM 1143 C C . ASP A 1 136 ? -21.628 7.389 4.150 1.00 60.97 136 ASP A C 1
ATOM 1145 O O . ASP A 1 136 ? -21.468 8.606 4.196 1.00 60.97 136 ASP A O 1
ATOM 1149 N N . ASP A 1 137 ? -20.616 6.554 4.413 1.00 68.75 137 ASP A N 1
ATOM 1150 C CA . ASP A 1 137 ? -19.272 7.029 4.729 1.00 68.75 137 ASP A CA 1
ATOM 1151 C C . ASP A 1 137 ? -18.638 7.636 3.471 1.00 68.75 137 ASP A C 1
ATOM 1153 O O . ASP A 1 137 ? -18.581 7.005 2.409 1.00 68.75 137 ASP A O 1
ATOM 1157 N N . THR A 1 138 ? -18.093 8.840 3.610 1.00 76.75 138 THR A N 1
ATOM 1158 C CA . THR A 1 138 ? -17.268 9.456 2.575 1.00 76.75 138 THR A CA 1
ATOM 1159 C C . THR A 1 138 ? -15.947 8.693 2.430 1.00 76.75 138 THR A C 1
ATOM 1161 O O . THR A 1 138 ? -15.370 8.190 3.400 1.00 76.75 138 THR A O 1
ATOM 1164 N N . VAL A 1 139 ? -15.488 8.562 1.183 1.00 82.81 139 VAL A N 1
ATOM 1165 C CA . VAL A 1 139 ? -14.195 7.960 0.844 1.00 82.81 139 VAL A CA 1
ATOM 1166 C C . VAL A 1 139 ? -13.399 8.992 0.063 1.00 82.81 139 VAL A C 1
ATOM 1168 O O . VAL A 1 139 ? -13.805 9.385 -1.032 1.00 82.81 139 VAL A O 1
ATOM 1171 N N . ASP A 1 140 ? -12.266 9.413 0.616 1.00 83.75 140 ASP A N 1
ATOM 1172 C CA . ASP A 1 140 ? -11.285 10.224 -0.099 1.00 83.75 140 ASP A CA 1
ATOM 1173 C C . ASP A 1 140 ? -10.076 9.363 -0.464 1.00 83.75 140 ASP A C 1
ATOM 1175 O O . ASP A 1 140 ? -9.653 8.487 0.292 1.00 83.75 140 ASP A O 1
ATOM 1179 N N . SER A 1 141 ? -9.522 9.572 -1.654 1.00 79.50 141 SER A N 1
ATOM 1180 C CA . SER A 1 141 ? -8.331 8.844 -2.072 1.00 79.50 141 SER A CA 1
ATOM 1181 C C . SER A 1 141 ? -7.507 9.605 -3.100 1.00 79.50 141 SER A C 1
ATOM 1183 O O . SER A 1 141 ? -8.031 10.221 -4.031 1.00 79.50 141 SER A O 1
ATOM 1185 N N . TYR A 1 142 ? -6.185 9.505 -2.976 1.00 81.81 142 TYR A N 1
ATOM 1186 C CA . TYR A 1 142 ? -5.258 10.035 -3.969 1.00 81.81 142 TYR A CA 1
ATOM 1187 C C . TYR A 1 142 ? -4.086 9.088 -4.212 1.00 81.81 142 TYR A C 1
ATOM 1189 O O . TYR A 1 142 ? -3.683 8.315 -3.348 1.00 81.81 142 TYR A O 1
ATOM 1197 N N . PHE A 1 143 ? -3.515 9.178 -5.416 1.00 79.94 143 PHE A N 1
ATOM 1198 C CA . PHE A 1 143 ? -2.411 8.331 -5.866 1.00 79.94 143 PHE A CA 1
ATOM 1199 C C . PHE A 1 143 ? -1.345 9.197 -6.533 1.00 79.94 143 PHE A C 1
ATOM 1201 O O . PHE A 1 143 ? -1.511 9.699 -7.655 1.00 79.94 143 PHE A O 1
ATOM 1208 N N . ASN A 1 144 ? -0.230 9.379 -5.835 1.00 80.00 144 ASN A N 1
ATOM 1209 C CA . ASN A 1 144 ? 0.949 10.067 -6.313 1.00 80.00 144 ASN A CA 1
ATOM 1210 C C . ASN A 1 144 ? 2.054 9.103 -6.806 1.00 80.00 144 ASN A C 1
ATOM 1212 O O . ASN A 1 144 ? 2.178 7.979 -6.338 1.00 80.00 144 ASN A O 1
ATOM 1216 N N . LEU A 1 145 ? 2.845 9.539 -7.784 1.00 77.56 145 LEU A N 1
ATOM 1217 C CA . LEU A 1 145 ? 4.023 8.831 -8.273 1.00 77.56 145 LEU A CA 1
ATOM 1218 C C . LEU A 1 145 ? 5.177 9.800 -8.174 1.00 77.56 145 LEU A C 1
ATOM 1220 O O . LEU A 1 145 ? 5.091 10.886 -8.744 1.00 77.56 145 LEU A O 1
ATOM 1224 N N . ASN A 1 146 ? 6.216 9.396 -7.463 1.00 78.62 146 ASN A N 1
ATOM 1225 C CA . ASN A 1 146 ? 7.381 10.228 -7.243 1.00 78.62 146 ASN A CA 1
ATOM 1226 C C . ASN A 1 146 ? 8.625 9.493 -7.727 1.00 78.62 146 ASN A C 1
ATOM 1228 O O . ASN A 1 146 ? 8.793 8.298 -7.472 1.00 78.62 146 ASN A O 1
ATOM 1232 N N . GLU A 1 147 ? 9.501 10.235 -8.385 1.00 74.81 147 GLU A N 1
ATOM 1233 C CA . GLU A 1 147 ? 10.877 9.835 -8.637 1.00 74.81 147 GLU A CA 1
ATOM 1234 C C . GLU A 1 147 ? 11.748 10.409 -7.516 1.00 74.81 147 GLU A C 1
ATOM 1236 O O . GLU A 1 147 ? 11.641 11.587 -7.169 1.00 74.81 147 GLU A O 1
ATOM 1241 N N . ASN A 1 148 ? 12.559 9.556 -6.897 1.00 66.94 148 ASN A N 1
ATOM 1242 C CA . ASN A 1 148 ? 13.548 9.976 -5.921 1.00 66.94 148 ASN A CA 1
ATOM 1243 C C . ASN A 1 148 ? 14.794 10.426 -6.683 1.00 66.94 148 ASN A C 1
ATOM 1245 O O . ASN A 1 148 ? 15.458 9.617 -7.328 1.00 66.94 148 ASN A O 1
ATOM 1249 N N . ASN A 1 149 ? 15.132 11.708 -6.560 1.00 59.72 149 ASN A N 1
ATOM 1250 C CA . ASN A 1 149 ? 16.329 12.278 -7.185 1.00 59.72 149 ASN A CA 1
ATOM 1251 C C . ASN A 1 149 ? 17.620 11.964 -6.407 1.00 59.72 149 ASN A C 1
ATOM 1253 O O . ASN A 1 149 ? 18.711 12.317 -6.849 1.00 59.72 149 ASN A O 1
ATOM 1257 N N . GLU A 1 150 ? 17.506 11.314 -5.249 1.00 63.47 150 GLU A N 1
ATOM 1258 C CA . GLU A 1 150 ? 18.642 10.900 -4.430 1.00 63.47 150 GLU A CA 1
ATOM 1259 C C . GLU A 1 150 ? 19.144 9.500 -4.825 1.00 63.47 150 GLU A C 1
ATOM 1261 O O . GLU A 1 150 ? 18.349 8.651 -5.243 1.00 63.47 150 GLU A O 1
ATOM 1266 N N . PRO A 1 151 ? 20.453 9.216 -4.672 1.00 58.78 151 PRO A N 1
ATOM 1267 C CA . PRO A 1 151 ? 21.012 7.887 -4.891 1.00 58.78 151 PRO A CA 1
ATOM 1268 C C . PRO A 1 151 ? 20.484 6.900 -3.840 1.00 58.78 151 PRO A C 1
ATOM 1270 O O . PRO A 1 151 ? 21.071 6.684 -2.785 1.00 58.78 151 PRO A O 1
ATOM 1273 N N . SER A 1 152 ? 19.349 6.286 -4.158 1.00 74.75 152 SER A N 1
ATOM 1274 C CA . SER A 1 152 ? 18.711 5.205 -3.415 1.00 74.75 152 SER A CA 1
ATOM 1275 C C . SER A 1 152 ? 18.606 3.968 -4.303 1.00 74.75 152 SER A C 1
ATOM 1277 O O . SER A 1 152 ? 18.472 4.070 -5.526 1.00 74.75 152 SER A O 1
ATOM 1279 N N . ILE A 1 153 ? 18.615 2.782 -3.688 1.00 80.31 153 ILE A N 1
ATOM 1280 C CA . ILE A 1 153 ? 18.286 1.528 -4.386 1.00 80.31 153 ILE A CA 1
ATOM 1281 C C . ILE A 1 153 ? 16.851 1.555 -4.948 1.00 80.31 153 ILE A C 1
ATOM 1283 O O . ILE A 1 153 ? 16.558 0.888 -5.941 1.00 80.31 153 ILE A O 1
ATOM 1287 N N . TYR A 1 154 ? 15.98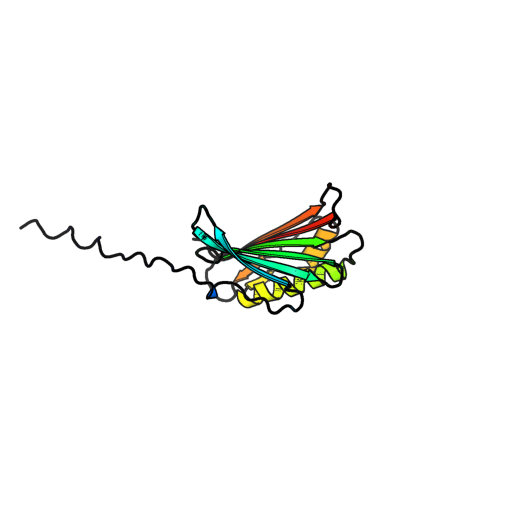2 2.393 -4.370 1.00 86.62 154 TYR A N 1
ATOM 1288 C CA . TYR A 1 154 ? 14.623 2.649 -4.833 1.00 86.62 154 TYR A CA 1
ATOM 1289 C C . TYR A 1 154 ? 14.530 4.030 -5.483 1.00 86.62 154 TYR A C 1
ATOM 1291 O O . TYR A 1 154 ? 14.438 5.060 -4.805 1.00 86.62 154 TYR A O 1
ATOM 1299 N N . LYS A 1 155 ? 14.531 4.043 -6.816 1.00 85.00 155 LYS A N 1
ATOM 1300 C CA . LYS A 1 155 ? 14.438 5.272 -7.614 1.00 85.00 155 LYS A CA 1
ATOM 1301 C C . LYS A 1 155 ? 13.014 5.792 -7.756 1.00 85.00 155 LYS A C 1
ATOM 1303 O O . LYS A 1 155 ? 12.827 6.980 -7.979 1.00 85.00 155 LYS A O 1
ATOM 1308 N N . TYR A 1 156 ? 12.012 4.933 -7.605 1.00 88.31 156 TYR A N 1
ATOM 1309 C CA . TYR A 1 156 ? 10.618 5.309 -7.800 1.00 88.31 156 TYR A CA 1
ATOM 1310 C C . TYR A 1 156 ? 9.760 4.922 -6.609 1.00 88.31 156 TYR A C 1
ATOM 1312 O O . TYR A 1 156 ? 10.040 3.955 -5.897 1.00 88.31 156 TYR A O 1
ATOM 1320 N N . SER A 1 157 ? 8.676 5.672 -6.422 1.00 90.06 157 SER A N 1
ATOM 1321 C CA . SER A 1 157 ? 7.639 5.321 -5.465 1.00 90.06 157 SER A CA 1
ATOM 1322 C C . SER A 1 157 ? 6.226 5.591 -5.971 1.00 90.06 157 SER A C 1
ATOM 1324 O O . SER A 1 157 ? 5.972 6.550 -6.704 1.00 90.06 157 SER A O 1
ATOM 1326 N N . ILE A 1 158 ? 5.295 4.734 -5.551 1.00 89.00 158 ILE A N 1
ATOM 1327 C CA . ILE A 1 158 ? 3.853 4.963 -5.614 1.00 89.00 158 ILE A CA 1
ATOM 1328 C C . ILE A 1 158 ? 3.398 5.324 -4.207 1.00 89.00 158 ILE A C 1
ATOM 1330 O O . ILE A 1 158 ? 3.439 4.481 -3.317 1.00 89.00 158 ILE A O 1
ATOM 1334 N N . LYS A 1 159 ? 2.967 6.570 -4.013 1.00 90.62 159 LYS A N 1
ATOM 1335 C CA . LYS A 1 159 ? 2.436 7.063 -2.740 1.00 90.62 159 LYS A CA 1
ATOM 1336 C C . LYS A 1 159 ? 0.937 7.190 -2.8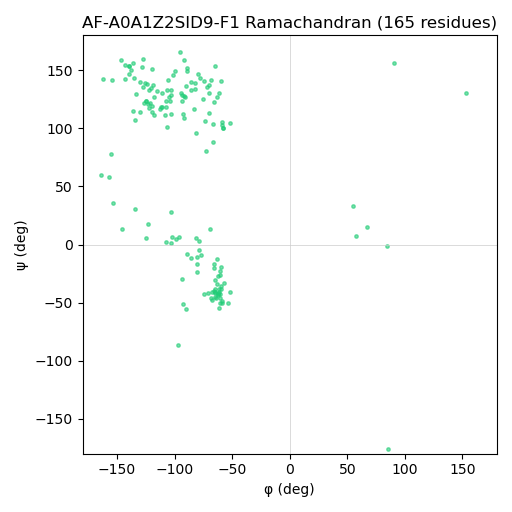39 1.00 90.62 159 LYS A C 1
ATOM 1338 O O . LYS A 1 159 ? 0.450 7.820 -3.768 1.00 90.62 159 LYS A O 1
ATOM 1343 N N . SER A 1 160 ? 0.191 6.608 -1.923 1.00 89.56 160 SER A N 1
ATOM 1344 C CA . SER A 1 160 ? -1.268 6.605 -2.000 1.00 89.56 160 SER A CA 1
ATOM 1345 C C . SER A 1 160 ? -1.878 6.865 -0.644 1.00 89.56 160 SER A C 1
ATOM 1347 O O . SER A 1 160 ? -1.294 6.520 0.379 1.00 89.56 160 SER A O 1
ATOM 1349 N N . TYR A 1 161 ? -3.050 7.472 -0.664 1.00 90.62 161 TYR A N 1
ATOM 1350 C CA . TYR A 1 161 ? -3.848 7.734 0.516 1.00 90.62 161 TYR A CA 1
ATOM 1351 C C . TYR A 1 161 ? -5.263 7.247 0.280 1.00 90.62 161 TYR A C 1
ATOM 1353 O O . TYR A 1 161 ? -5.800 7.416 -0.820 1.00 90.62 161 TYR A O 1
ATOM 1361 N N . ILE A 1 162 ? -5.846 6.655 1.314 1.00 90.00 162 ILE A N 1
ATOM 1362 C CA . ILE A 1 162 ? -7.259 6.305 1.372 1.00 90.00 162 ILE A CA 1
ATOM 1363 C C . ILE A 1 162 ? -7.756 6.716 2.755 1.00 90.00 162 ILE A C 1
ATOM 1365 O O . ILE A 1 162 ? -7.305 6.162 3.754 1.00 90.00 162 ILE A O 1
ATOM 1369 N N . GLY A 1 163 ? -8.667 7.678 2.803 1.00 87.94 163 GLY A N 1
ATOM 1370 C CA . GLY A 1 163 ? -9.404 8.071 3.997 1.00 87.94 163 GLY A CA 1
ATOM 1371 C C . GLY A 1 163 ? -10.815 7.500 3.936 1.00 87.94 163 GLY A C 1
ATOM 1372 O O . GLY A 1 163 ? -11.501 7.643 2.922 1.00 87.94 163 GLY A O 1
ATOM 1373 N N . ILE A 1 164 ? -11.241 6.823 5.001 1.00 84.94 164 ILE A N 1
ATOM 1374 C CA . ILE A 1 164 ? -12.590 6.269 5.133 1.00 84.94 164 ILE A CA 1
ATOM 1375 C C . ILE A 1 164 ? -13.247 6.872 6.369 1.00 84.94 164 ILE A C 1
ATOM 1377 O O . ILE A 1 164 ? -12.770 6.680 7.493 1.00 84.94 164 ILE A O 1
ATOM 1381 N N . GLY A 1 165 ? -14.385 7.525 6.148 1.00 72.81 165 GLY A N 1
ATOM 1382 C CA . GLY A 1 165 ? -15.106 8.263 7.176 1.00 72.81 165 GLY A CA 1
ATOM 1383 C C . GLY A 1 165 ? -14.663 9.723 7.257 1.00 72.81 165 GLY A C 1
ATOM 1384 O O . GLY A 1 165 ? -13.558 10.079 6.859 1.00 72.81 165 GLY A O 1
ATOM 1385 N N . GLY A 1 166 ? -15.567 10.553 7.771 1.00 51.34 166 GLY A N 1
ATOM 1386 C CA . GLY A 1 166 ? -15.461 12.007 7.870 1.00 51.34 166 GLY A CA 1
ATOM 1387 C C . GLY A 1 166 ? -16.871 12.596 7.875 1.00 51.34 166 GLY A C 1
ATOM 1388 O O . GLY A 1 166 ? -17.692 12.172 7.061 1.00 51.34 166 GLY A O 1
ATOM 1389 N N . LEU A 1 167 ? -17.157 13.479 8.839 1.00 36.84 167 LEU A N 1
ATOM 1390 C CA . LEU A 1 167 ? -18.412 14.243 8.919 1.00 36.84 167 LEU A CA 1
ATOM 1391 C C . LEU A 1 167 ? -18.655 15.065 7.647 1.00 36.84 167 LEU A C 1
ATOM 1393 O O . LEU A 1 167 ? -17.668 15.636 7.129 1.00 36.84 167 LEU A O 1
#

Organism: Vibrio gazogenes (NCBI:txid687)

Secondary structure (DSSP, 8-state):
----SSSSSS----------GGGS-----TTEEEEEEEE-TTT--EEEEEEEE-TTS-EEEEEEE-SSSEEEEEEEEE-TTS-HHHHHHHHHHHHHHHHHHTTEEEEES-HHHHHHHHHTT---S---EEEETTSS--EEEEEEEEE--S--S--EEEEEEEEE---

pLDDT: mean 79.03, std 15.41, range [36.84, 96.88]

Mean predicted aligned error: 9.53 Å